Protein AF-A0A926THN3-F1 (afdb_monomer)

Mean predicted aligned error: 11.29 Å

pLDDT: mean 87.33, std 15.07, range [51.88, 98.5]

Solvent-accessible surface area (backbone atoms only — not comparable to full-atom values): 5629 Å² total; per-residue (Å²): 72,77,79,35,80,54,72,96,65,58,71,69,60,52,29,69,74,68,75,46,86,77,64,89,58,64,44,20,42,65,47,34,38,77,72,70,79,38,96,74,75,49,51,77,93,50,40,68,62,53,52,54,50,53,53,64,71,68,52,80,73,81,74,73,72,79,77,61,75,90,72,57,80,80,77,75,78,78,78,79,81,77,83,134

Nearest PDB structures (foldseek):
  2f9i-assembly1_D  TM=8.965E-01  e=1.067E-05  Staphylococcus aureus
  2f9y-assembly1_B-2  TM=9.063E-01  e=8.198E-04  Escherichia coli

Foldseek 3Di:
DFQDAADPDDLVVVCVVVVDHDDPCVRGPVVCCVVVNHVDDDDPVCVVVVVVVVCVVPPDDPPDDPDPPVPDPPPPDDDDDDDD

Structure (mmCIF, N/CA/C/O backbone):
data_AF-A0A926THN3-F1
#
_entry.id   AF-A0A926THN3-F1
#
loop_
_atom_site.group_PDB
_atom_site.id
_atom_site.type_symbol
_atom_site.label_atom_id
_atom_site.label_alt_id
_atom_site.label_com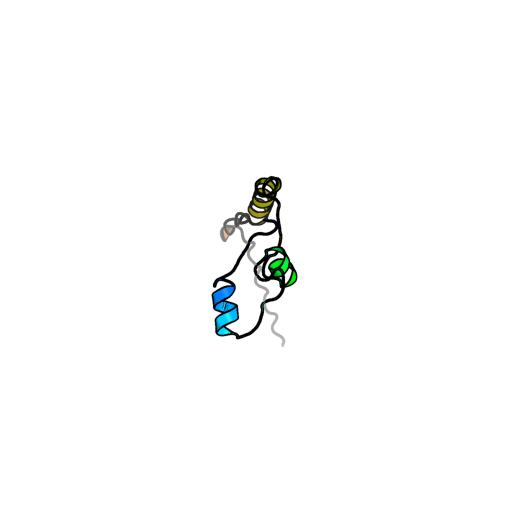p_id
_atom_site.label_asym_id
_atom_site.label_entity_id
_atom_site.label_seq_id
_atom_site.pdbx_PDB_ins_code
_atom_site.Cartn_x
_atom_site.Cartn_y
_atom_site.Cartn_z
_atom_site.occupancy
_atom_site.B_iso_or_equiv
_atom_site.auth_seq_id
_atom_site.auth_comp_id
_atom_site.auth_asym_id
_atom_site.auth_atom_id
_atom_site.pdbx_PDB_model_num
ATOM 1 N N . GLU A 1 1 ? -3.362 3.917 0.676 1.00 94.81 1 GLU A N 1
ATOM 2 C CA . GLU A 1 1 ? -4.609 4.436 0.061 1.00 94.81 1 GLU A CA 1
ATOM 3 C C . GLU A 1 1 ? -4.606 4.072 -1.425 1.00 94.81 1 GLU A C 1
ATOM 5 O O . GLU A 1 1 ? -3.522 3.765 -1.920 1.00 94.81 1 GLU A O 1
ATOM 10 N N . PRO A 1 2 ? -5.759 4.036 -2.120 1.00 97.56 2 PRO A N 1
ATOM 11 C CA . PRO A 1 2 ? -5.816 3.643 -3.531 1.00 97.56 2 PRO A CA 1
ATOM 12 C C . PRO A 1 2 ? -4.858 4.459 -4.400 1.00 97.56 2 PRO A C 1
ATOM 14 O O . PRO A 1 2 ? -4.776 5.677 -4.230 1.00 97.56 2 PRO A O 1
ATOM 17 N N . LYS A 1 3 ? -4.162 3.797 -5.331 1.00 96.38 3 LYS A N 1
ATOM 18 C CA . LYS A 1 3 ? -3.214 4.402 -6.285 1.00 96.38 3 LYS A CA 1
ATOM 19 C C . LYS A 1 3 ? -2.019 5.129 -5.659 1.00 96.38 3 LYS A C 1
ATOM 21 O O . LYS A 1 3 ? -1.355 5.908 -6.341 1.00 96.38 3 LYS A O 1
ATOM 26 N N . ALA A 1 4 ? -1.741 4.921 -4.372 1.00 97.50 4 ALA A N 1
ATOM 27 C CA . ALA A 1 4 ? -0.576 5.534 -3.746 1.00 97.50 4 ALA A CA 1
ATOM 28 C C . ALA A 1 4 ? 0.714 4.970 -4.357 1.00 97.50 4 ALA A C 1
ATOM 30 O O . ALA A 1 4 ? 0.825 3.758 -4.532 1.00 97.50 4 ALA A O 1
ATOM 31 N N . THR A 1 5 ? 1.683 5.838 -4.642 1.00 96.94 5 THR A N 1
ATOM 32 C CA . THR A 1 5 ? 3.020 5.434 -5.094 1.00 96.94 5 THR A CA 1
ATOM 33 C C . THR A 1 5 ? 3.927 5.229 -3.887 1.00 96.94 5 THR A C 1
ATOM 35 O O . THR A 1 5 ? 4.078 6.127 -3.060 1.00 96.94 5 THR A O 1
ATOM 38 N N . ILE A 1 6 ? 4.532 4.052 -3.786 1.00 96.94 6 ILE A N 1
ATOM 39 C CA . ILE A 1 6 ? 5.365 3.608 -2.671 1.00 96.94 6 ILE A CA 1
ATOM 40 C C . ILE A 1 6 ? 6.634 2.988 -3.256 1.00 96.94 6 ILE A C 1
ATOM 42 O O . ILE A 1 6 ? 6.582 2.013 -4.003 1.00 96.94 6 ILE A O 1
ATOM 46 N N . GLY A 1 7 ? 7.792 3.530 -2.901 1.00 94.50 7 GLY A N 1
ATOM 47 C CA . GLY A 1 7 ? 9.072 3.005 -3.354 1.00 94.50 7 GLY A CA 1
ATOM 48 C C . GLY A 1 7 ? 10.238 3.676 -2.648 1.00 94.50 7 GLY A C 1
ATOM 49 O O . GLY A 1 7 ? 10.138 4.826 -2.229 1.00 94.50 7 GLY A O 1
ATOM 50 N N . PHE A 1 8 ? 11.343 2.945 -2.522 1.00 94.38 8 PHE A N 1
ATOM 51 C CA . PHE A 1 8 ? 12.587 3.470 -1.959 1.00 94.38 8 PHE A CA 1
ATOM 52 C C . PHE A 1 8 ? 13.317 4.397 -2.945 1.00 94.38 8 PHE A C 1
ATOM 54 O O . PHE A 1 8 ? 13.766 5.476 -2.574 1.00 94.38 8 PHE A O 1
ATOM 61 N N . ALA A 1 9 ? 13.389 3.993 -4.218 1.00 95.62 9 ALA A N 1
ATOM 62 C CA . ALA A 1 9 ? 13.970 4.769 -5.310 1.00 95.62 9 ALA A CA 1
ATOM 63 C C . ALA A 1 9 ? 12.907 5.092 -6.367 1.00 95.62 9 ALA A C 1
ATOM 65 O O . ALA A 1 9 ? 11.983 4.310 -6.595 1.00 95.62 9 ALA A O 1
ATOM 66 N N . GLY A 1 10 ? 13.038 6.238 -7.037 1.00 94.62 10 GLY A N 1
ATOM 67 C CA . GLY A 1 10 ? 12.121 6.614 -8.113 1.00 94.62 10 GLY A CA 1
ATOM 68 C C . GLY A 1 10 ? 12.227 5.674 -9.319 1.00 94.62 10 GLY A C 1
ATOM 69 O O . GLY A 1 10 ? 13.317 5.204 -9.644 1.00 94.62 10 GLY A O 1
ATOM 70 N N . ARG A 1 11 ? 11.104 5.456 -10.020 1.00 94.44 11 ARG A N 1
ATOM 71 C CA . ARG A 1 11 ? 10.994 4.575 -11.200 1.00 94.44 11 ARG A CA 1
ATOM 72 C C . ARG A 1 11 ? 12.150 4.734 -12.197 1.00 94.44 11 ARG A C 1
ATOM 74 O O . ARG A 1 11 ? 12.770 3.748 -12.571 1.00 94.44 11 ARG A O 1
ATOM 81 N N . ARG A 1 12 ? 12.492 5.981 -12.554 1.00 94.62 12 ARG A N 1
ATOM 82 C CA . ARG A 1 12 ? 13.580 6.296 -13.496 1.00 94.62 12 ARG A CA 1
ATOM 83 C C . ARG A 1 12 ? 14.934 5.754 -13.041 1.00 94.62 12 ARG A C 1
ATOM 85 O O . ARG A 1 12 ? 15.670 5.226 -13.862 1.00 94.62 12 ARG A O 1
ATOM 92 N N . VAL A 1 13 ? 15.261 5.900 -11.757 1.00 96.69 13 VAL A N 1
ATOM 93 C CA . VAL A 1 13 ? 16.543 5.430 -11.210 1.00 96.69 13 VAL A CA 1
ATOM 94 C C . VAL A 1 13 ? 16.615 3.911 -11.320 1.00 96.69 13 VAL A C 1
ATOM 96 O O . VAL A 1 13 ? 17.610 3.381 -11.795 1.00 96.69 13 VAL A O 1
ATOM 99 N N . VAL A 1 14 ? 15.531 3.219 -10.967 1.00 96.00 14 VAL A N 1
ATOM 100 C CA . VAL A 1 14 ? 15.460 1.753 -11.028 1.00 96.00 14 VAL A CA 1
ATOM 101 C C . VAL A 1 14 ? 15.580 1.242 -12.469 1.00 96.00 14 VAL A C 1
ATOM 103 O O . VAL A 1 14 ? 16.387 0.354 -12.726 1.00 96.00 14 VAL A O 1
ATOM 106 N N . GLU A 1 15 ? 14.849 1.833 -13.421 1.00 96.62 15 GLU A N 1
ATOM 107 C CA . GLU A 1 15 ? 14.942 1.467 -14.848 1.00 96.62 15 GLU A CA 1
ATOM 108 C C . GLU A 1 15 ? 16.350 1.716 -15.409 1.00 96.62 15 GLU A C 1
ATOM 110 O O . GLU A 1 15 ? 16.873 0.901 -16.166 1.00 96.62 15 GLU A O 1
ATOM 115 N N . GLN A 1 16 ? 16.999 2.818 -15.016 1.00 97.25 16 GLN A N 1
ATOM 116 C CA . GLN A 1 16 ? 18.367 3.124 -15.442 1.00 97.25 16 GLN A CA 1
ATOM 117 C C . GLN A 1 16 ? 19.398 2.147 -14.870 1.00 97.25 16 GLN A C 1
ATOM 119 O O . GLN A 1 16 ? 20.357 1.832 -15.566 1.00 97.25 16 GLN A O 1
ATOM 124 N N . THR A 1 17 ? 19.219 1.681 -13.632 1.00 96.44 17 THR A N 1
ATOM 125 C CA . THR A 1 17 ? 20.138 0.731 -12.990 1.00 96.44 17 THR A CA 1
ATOM 126 C C . THR A 1 17 ? 19.951 -0.700 -13.496 1.00 96.44 17 THR A C 1
ATOM 128 O O . THR A 1 17 ? 20.936 -1.415 -13.638 1.00 96.44 17 THR A O 1
ATOM 131 N N . LEU A 1 18 ? 18.712 -1.126 -13.766 1.00 95.69 18 LEU A N 1
ATOM 132 C CA . LEU A 1 18 ? 18.410 -2.488 -14.229 1.00 95.69 18 LEU A CA 1
ATOM 133 C C . LEU A 1 18 ? 18.448 -2.636 -15.755 1.00 95.69 18 LEU A C 1
ATOM 135 O O . LEU A 1 18 ? 18.478 -3.754 -16.251 1.00 95.69 18 LEU A O 1
ATOM 139 N N . HIS A 1 19 ? 18.441 -1.525 -16.498 1.00 94.94 19 HIS A N 1
ATOM 140 C CA . HIS A 1 19 ? 18.320 -1.500 -17.961 1.00 94.94 19 HIS A CA 1
ATOM 141 C C . HIS A 1 19 ? 17.067 -2.216 -18.497 1.00 94.94 19 HIS A C 1
ATOM 143 O O . HIS A 1 19 ? 17.028 -2.653 -19.646 1.00 94.94 19 HIS A O 1
ATOM 149 N N . GLU A 1 20 ? 16.010 -2.268 -17.686 1.00 94.62 20 GLU A N 1
ATOM 150 C CA . GLU A 1 20 ? 14.728 -2.891 -18.010 1.00 94.62 20 GLU A CA 1
ATOM 151 C C . GLU A 1 20 ? 13.574 -1.912 -17.790 1.00 94.62 20 GLU A C 1
ATOM 153 O O . GLU A 1 20 ? 13.652 -0.998 -16.965 1.00 94.62 20 GLU A O 1
ATOM 158 N N . LYS A 1 21 ? 12.476 -2.108 -18.529 1.00 94.75 21 LYS A N 1
ATOM 159 C CA . LYS A 1 21 ? 11.233 -1.369 -18.286 1.00 94.75 21 LYS A CA 1
ATOM 160 C C . LYS A 1 21 ? 10.481 -2.008 -17.133 1.00 94.75 21 LYS A C 1
ATOM 162 O O . LYS A 1 21 ? 10.269 -3.217 -17.124 1.00 94.75 21 LYS A O 1
ATOM 167 N N . LEU A 1 22 ? 10.016 -1.184 -16.200 1.00 94.81 22 LEU A N 1
ATOM 168 C CA . LEU A 1 22 ? 9.227 -1.685 -15.084 1.00 94.81 22 LEU A CA 1
ATOM 169 C C . LEU A 1 22 ? 7.788 -2.006 -15.521 1.00 94.81 22 LEU A C 1
ATOM 171 O O . LEU A 1 22 ? 7.256 -1.335 -16.411 1.00 94.81 22 LEU A O 1
ATOM 175 N N . PRO A 1 23 ? 7.122 -2.980 -14.881 1.00 94.56 23 PRO A N 1
ATOM 176 C CA . PRO A 1 23 ? 5.718 -3.263 -15.145 1.00 94.56 23 PRO A CA 1
ATOM 177 C C . PRO A 1 23 ? 4.811 -2.040 -14.953 1.00 94.56 23 PRO A C 1
ATOM 179 O O . PRO A 1 23 ? 5.127 -1.088 -14.218 1.00 94.56 23 PRO A O 1
ATOM 182 N N . ASP A 1 24 ? 3.645 -2.086 -15.588 1.00 93.69 24 ASP A N 1
ATOM 183 C CA . ASP A 1 24 ? 2.583 -1.124 -15.320 1.00 93.69 24 ASP A CA 1
ATOM 184 C C . ASP A 1 24 ? 2.101 -1.269 -13.878 1.00 93.69 24 ASP A C 1
ATOM 186 O O . ASP A 1 24 ? 1.999 -2.364 -13.327 1.00 93.69 24 ASP A O 1
ATOM 190 N N . GLY A 1 25 ? 1.857 -0.133 -13.231 1.00 93.88 25 GLY A N 1
ATOM 191 C CA . GLY A 1 25 ? 1.476 -0.117 -11.824 1.00 93.88 25 GLY A CA 1
ATOM 192 C C . GLY A 1 25 ? 2.599 -0.496 -10.855 1.00 93.88 25 GLY A C 1
ATOM 193 O O . GLY A 1 25 ? 2.344 -0.509 -9.655 1.00 93.88 25 GLY A O 1
ATOM 194 N N . PHE A 1 26 ? 3.838 -0.744 -11.300 1.00 95.94 26 PHE A N 1
ATOM 195 C CA . PHE A 1 26 ? 4.973 -0.892 -10.382 1.00 95.94 26 PHE A CA 1
ATOM 196 C C . PHE A 1 26 ? 5.012 0.281 -9.385 1.00 95.94 26 PHE A C 1
ATOM 198 O O . PHE A 1 26 ? 4.773 1.425 -9.773 1.00 95.94 26 PHE A O 1
ATOM 205 N N . GLN A 1 27 ? 5.291 -0.011 -8.110 1.00 97.00 27 GL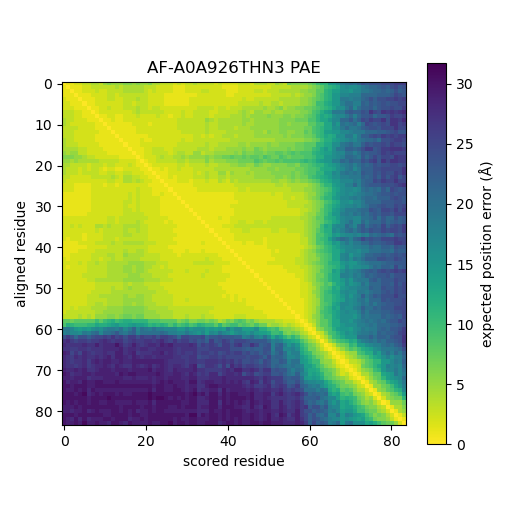N A N 1
ATOM 206 C CA . GLN A 1 27 ? 5.217 0.919 -6.965 1.00 97.00 27 GLN A CA 1
ATOM 207 C C . GLN A 1 27 ? 3.817 1.392 -6.557 1.00 97.00 27 GLN A C 1
ATOM 209 O O . GLN A 1 27 ? 3.698 2.107 -5.567 1.00 97.00 27 GLN A O 1
ATOM 214 N N . THR A 1 28 ? 2.744 1.010 -7.245 1.00 97.94 28 THR A N 1
ATOM 215 C CA . THR A 1 28 ? 1.393 1.328 -6.759 1.00 97.94 28 THR A CA 1
ATOM 216 C C . THR A 1 28 ? 1.033 0.478 -5.545 1.00 97.94 28 THR A C 1
ATOM 218 O O . THR A 1 28 ? 1.506 -0.650 -5.389 1.00 97.94 28 THR A O 1
ATOM 221 N N . ALA A 1 29 ? 0.153 1.002 -4.695 1.00 98.25 29 ALA A N 1
ATOM 222 C CA . ALA A 1 29 ? -0.408 0.261 -3.574 1.00 98.25 29 ALA A CA 1
ATOM 223 C C . ALA A 1 29 ? -1.030 -1.074 -4.021 1.00 98.25 29 ALA A C 1
ATOM 225 O O . ALA A 1 29 ? -0.871 -2.076 -3.334 1.00 98.25 29 ALA A O 1
ATOM 226 N N . GLU A 1 30 ? -1.686 -1.105 -5.184 1.00 98.31 30 GLU A N 1
ATOM 227 C CA . GLU A 1 30 ? -2.296 -2.295 -5.783 1.00 98.31 30 GLU A CA 1
ATOM 228 C C . GLU A 1 30 ? -1.252 -3.343 -6.177 1.00 98.31 30 GLU A C 1
ATOM 230 O O . GLU A 1 30 ? -1.402 -4.519 -5.846 1.00 98.31 30 GLU A O 1
ATOM 235 N N . TYR A 1 31 ? -0.166 -2.916 -6.823 1.00 97.69 31 TYR A N 1
ATOM 236 C CA . TYR A 1 31 ? 0.946 -3.803 -7.154 1.00 97.69 31 TYR A CA 1
ATOM 237 C C . TYR A 1 31 ? 1.585 -4.376 -5.887 1.00 97.69 31 TYR A C 1
ATOM 239 O O . TYR A 1 31 ? 1.821 -5.577 -5.794 1.00 97.69 31 TYR A O 1
ATOM 247 N N . LEU A 1 32 ? 1.825 -3.541 -4.877 1.00 97.94 32 LEU A N 1
ATOM 248 C CA . LEU A 1 32 ? 2.440 -3.979 -3.624 1.00 97.94 32 LEU A CA 1
ATOM 249 C C . LEU A 1 32 ? 1.536 -4.894 -2.793 1.00 97.94 32 LEU A C 1
ATOM 251 O O . LEU A 1 32 ? 2.047 -5.813 -2.155 1.00 97.94 32 LEU A O 1
ATOM 255 N N . LEU A 1 33 ? 0.217 -4.695 -2.839 1.00 98.00 33 LEU A N 1
ATOM 256 C CA . LEU A 1 33 ? -0.761 -5.607 -2.243 1.00 98.00 33 LEU A CA 1
ATOM 257 C C . LEU A 1 33 ? -0.680 -6.995 -2.892 1.00 98.00 33 LEU A C 1
ATOM 259 O O . LEU A 1 33 ? -0.608 -7.997 -2.189 1.00 98.00 33 LEU A O 1
ATOM 263 N N . GLN A 1 34 ? -0.620 -7.064 -4.226 1.00 97.69 34 GLN A N 1
ATOM 264 C CA . GLN A 1 34 ? -0.493 -8.335 -4.954 1.00 97.69 34 GLN A CA 1
ATOM 265 C C . GLN A 1 34 ? 0.809 -9.089 -4.639 1.00 97.69 34 GLN A C 1
ATOM 267 O O . GLN A 1 34 ? 0.836 -10.313 -4.725 1.00 97.69 34 GLN A O 1
ATOM 272 N N . HIS A 1 35 ? 1.873 -8.373 -4.264 1.00 97.00 35 HIS A N 1
ATOM 273 C CA . HIS A 1 35 ? 3.189 -8.946 -3.957 1.00 97.00 35 HIS A CA 1
ATOM 274 C C . HIS A 1 35 ? 3.443 -9.134 -2.449 1.00 97.00 35 HIS A C 1
ATOM 276 O O . HIS A 1 35 ? 4.547 -9.510 -2.064 1.00 97.00 35 HIS A O 1
ATOM 282 N N . GLY A 1 36 ? 2.448 -8.880 -1.590 1.00 97.50 36 GLY A N 1
ATOM 283 C CA . GLY A 1 36 ? 2.538 -9.127 -0.146 1.00 97.50 36 GLY A CA 1
ATOM 284 C C . GLY A 1 36 ? 3.299 -8.070 0.663 1.00 97.50 36 GLY A C 1
ATOM 285 O O . GLY A 1 36 ? 3.631 -8.314 1.817 1.00 97.50 36 GLY A O 1
ATOM 286 N N . PHE A 1 37 ? 3.571 -6.895 0.089 1.00 97.44 37 PHE A N 1
ATOM 287 C CA . PHE A 1 37 ? 4.210 -5.778 0.802 1.00 97.44 37 PHE A CA 1
ATOM 288 C C . PHE A 1 37 ? 3.210 -4.864 1.523 1.00 97.44 37 PHE A C 1
ATOM 290 O O . PHE A 1 37 ? 3.602 -4.068 2.374 1.00 97.44 37 PHE A O 1
ATOM 297 N N . VAL A 1 38 ? 1.932 -4.927 1.149 1.00 97.75 38 VAL A N 1
ATOM 298 C CA . VAL A 1 38 ? 0.840 -4.148 1.746 1.00 97.75 38 VAL A CA 1
ATOM 299 C C . VAL A 1 38 ? -0.279 -5.110 2.116 1.00 97.75 38 VAL A C 1
ATOM 301 O O . VAL A 1 38 ? -0.726 -5.858 1.258 1.00 97.75 38 VAL A O 1
ATOM 304 N N . ASP A 1 39 ? -0.775 -5.056 3.352 1.00 97.81 39 ASP A N 1
ATOM 305 C CA . ASP A 1 39 ? -1.867 -5.933 3.807 1.00 97.81 39 ASP A CA 1
ATOM 306 C C . ASP A 1 39 ? -3.260 -5.440 3.393 1.00 97.81 39 ASP A C 1
ATOM 308 O O . ASP A 1 39 ? -4.187 -6.226 3.202 1.00 97.81 39 ASP A O 1
ATOM 312 N N . ALA A 1 40 ? -3.442 -4.120 3.279 1.00 98.00 40 ALA A N 1
ATOM 313 C CA . ALA A 1 40 ? -4.734 -3.528 2.955 1.00 98.00 40 ALA A CA 1
ATOM 314 C C . ALA A 1 40 ? -4.611 -2.163 2.269 1.00 98.00 40 ALA A C 1
ATOM 316 O O . ALA A 1 40 ? -3.829 -1.297 2.668 1.00 98.00 40 ALA A O 1
ATOM 317 N N . ILE A 1 41 ? -5.480 -1.927 1.284 1.00 98.38 41 ILE A N 1
ATOM 318 C CA . ILE A 1 41 ? -5.665 -0.620 0.649 1.00 98.38 41 ILE A CA 1
ATOM 319 C C . ILE A 1 41 ? -6.983 -0.030 1.141 1.00 98.38 41 ILE A C 1
ATOM 321 O O . ILE A 1 41 ? -8.064 -0.455 0.746 1.00 98.38 41 ILE A O 1
ATOM 325 N N . VAL A 1 42 ? -6.889 0.978 2.006 1.00 98.38 42 VAL A N 1
ATOM 326 C CA . VAL A 1 42 ? -8.055 1.601 2.644 1.00 98.38 42 VAL A CA 1
ATOM 327 C C . VAL A 1 42 ? -8.322 2.975 2.018 1.00 98.38 42 VAL A C 1
ATOM 329 O O . VAL A 1 42 ? -7.399 3.797 1.968 1.00 98.38 42 VAL A O 1
ATOM 332 N N . PRO A 1 43 ? -9.549 3.268 1.542 1.00 98.19 43 PRO A N 1
ATOM 333 C CA . PRO 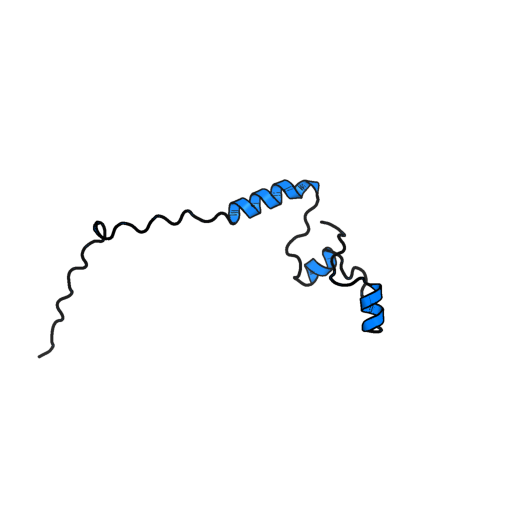A 1 43 ? -9.932 4.614 1.122 1.00 98.19 43 PRO A CA 1
ATOM 334 C C . PRO A 1 43 ? -9.836 5.615 2.276 1.00 98.19 43 PRO A C 1
ATOM 336 O O . PRO A 1 43 ? -10.170 5.293 3.418 1.00 98.19 43 PRO A O 1
ATOM 339 N N . ARG A 1 44 ? -9.463 6.866 1.978 1.00 97.62 44 ARG A N 1
ATOM 340 C CA . ARG A 1 44 ? -9.254 7.924 2.985 1.00 97.62 44 ARG A CA 1
ATOM 341 C C . ARG A 1 44 ? -10.422 8.072 3.967 1.00 97.62 44 ARG A C 1
ATOM 343 O O . ARG A 1 44 ? -10.214 8.200 5.171 1.00 97.62 44 ARG A O 1
ATOM 350 N N . THR A 1 45 ? -11.652 7.998 3.459 1.00 98.19 45 THR A N 1
ATOM 351 C CA . THR A 1 45 ? -12.900 8.117 4.235 1.00 98.19 45 THR A CA 1
ATOM 352 C C . THR A 1 45 ? -13.090 7.006 5.272 1.00 98.19 45 THR A C 1
ATOM 354 O O . THR A 1 45 ? -13.787 7.205 6.263 1.00 98.19 45 THR A O 1
ATOM 357 N N . GLN A 1 46 ? -12.446 5.853 5.089 1.00 98.44 46 GLN A N 1
ATOM 358 C CA . GLN A 1 46 ? -12.540 4.688 5.974 1.00 98.44 46 GLN A CA 1
ATOM 359 C C . GLN A 1 46 ? -11.315 4.532 6.887 1.00 98.44 46 GLN A C 1
ATOM 361 O O . GLN A 1 46 ? -11.317 3.689 7.791 1.00 98.44 46 GLN A O 1
ATOM 366 N N . LEU A 1 47 ? -10.277 5.353 6.692 1.00 97.94 47 LEU A N 1
ATOM 367 C CA . LEU A 1 47 ? -9.001 5.205 7.386 1.00 97.94 47 LEU A CA 1
ATOM 368 C C . LEU A 1 47 ? -9.155 5.328 8.908 1.00 97.94 47 LEU A C 1
ATOM 370 O O . LEU A 1 47 ? -8.661 4.479 9.643 1.00 97.94 47 LEU A O 1
ATOM 374 N N . LYS A 1 48 ? -9.918 6.322 9.387 1.00 98.25 48 LYS A N 1
ATOM 375 C CA . LYS A 1 48 ? -10.155 6.533 10.829 1.00 98.25 48 LYS A CA 1
ATOM 376 C C . LYS A 1 48 ? -10.770 5.301 11.499 1.00 98.25 48 LYS A C 1
ATOM 378 O O . LYS A 1 48 ? -10.322 4.894 12.566 1.00 98.25 48 LYS A O 1
ATOM 383 N N . LYS A 1 49 ? -11.787 4.707 10.867 1.00 98.50 49 LYS A N 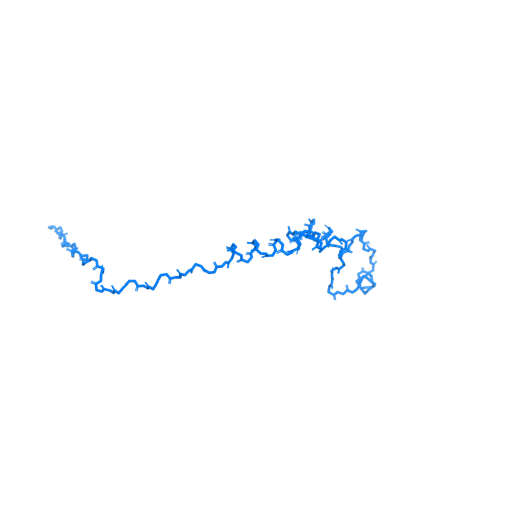1
ATOM 384 C CA . LYS A 1 49 ? -12.469 3.511 11.379 1.00 98.50 49 LYS A CA 1
ATOM 385 C C . LYS A 1 49 ? -11.518 2.315 11.422 1.00 98.50 49 LYS A C 1
ATOM 387 O O . LYS A 1 49 ? -11.450 1.638 12.442 1.00 98.50 49 LYS A O 1
ATOM 392 N N . THR A 1 50 ? -10.767 2.101 10.345 1.00 98.38 50 THR A N 1
ATOM 393 C CA . THR A 1 50 ? -9.833 0.973 10.230 1.00 98.38 50 THR A CA 1
ATOM 394 C C . THR A 1 50 ? -8.716 1.066 11.266 1.00 98.38 50 THR A C 1
ATOM 396 O O . THR A 1 50 ? -8.466 0.110 11.994 1.00 98.38 50 THR A O 1
ATOM 399 N N . LEU A 1 51 ? -8.103 2.245 11.417 1.00 98.06 51 LEU A N 1
ATOM 400 C CA . LEU A 1 51 ? -7.071 2.476 12.430 1.00 98.06 51 LEU A CA 1
ATOM 401 C C . LEU A 1 51 ? -7.604 2.261 13.850 1.00 98.06 51 LEU A C 1
ATOM 403 O O . LEU A 1 51 ? -6.944 1.607 14.651 1.00 98.06 51 LEU A O 1
ATOM 407 N N . ALA A 1 52 ? -8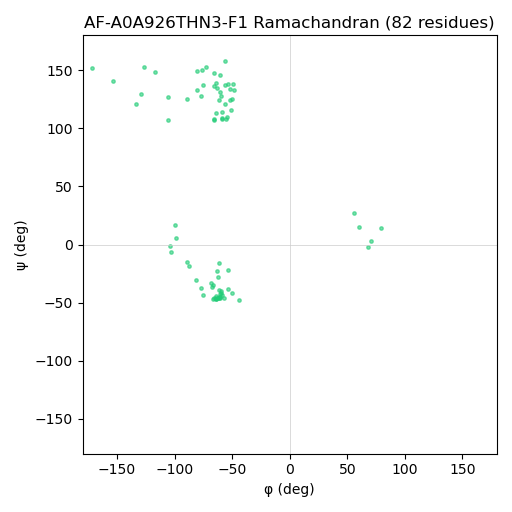.811 2.747 14.159 1.00 98.25 52 ALA A N 1
ATOM 408 C CA . ALA A 1 52 ? -9.421 2.532 15.471 1.00 98.25 52 ALA A CA 1
ATOM 409 C C . ALA A 1 52 ? -9.613 1.038 15.790 1.00 98.25 52 ALA A C 1
ATOM 411 O O . ALA A 1 52 ? -9.371 0.614 16.920 1.00 98.25 52 ALA A O 1
ATOM 412 N N . GLN A 1 53 ? -10.013 0.233 14.801 1.00 98.00 53 GLN A N 1
ATOM 413 C CA . GLN A 1 53 ? -10.150 -1.218 14.956 1.00 98.00 53 GLN A CA 1
ATOM 414 C C . GLN A 1 53 ? -8.797 -1.898 15.184 1.00 98.00 53 GLN A C 1
ATOM 416 O O . GLN A 1 53 ? -8.674 -2.688 16.117 1.00 98.00 53 GLN A O 1
ATOM 421 N N . LEU A 1 54 ? -7.783 -1.564 14.378 1.00 97.50 54 LEU A N 1
ATOM 422 C CA . LEU A 1 54 ? -6.443 -2.140 14.505 1.00 97.50 54 LEU A CA 1
ATOM 423 C C . LEU A 1 54 ? -5.813 -1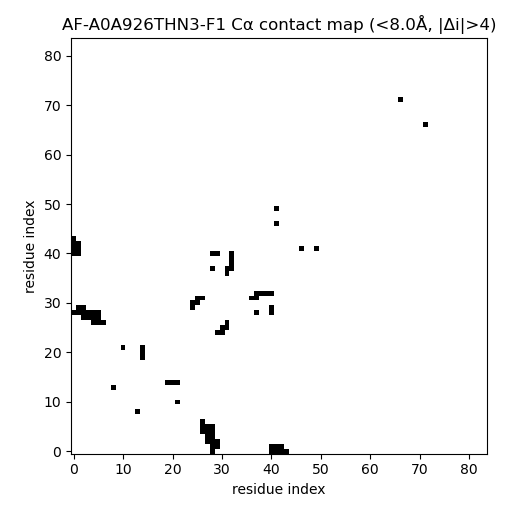.806 15.857 1.00 97.50 54 LEU A C 1
ATOM 425 O O . LEU A 1 54 ? -5.316 -2.702 16.529 1.00 97.50 54 LEU A O 1
ATOM 429 N N . ILE A 1 55 ? -5.887 -0.548 16.293 1.00 97.00 55 ILE A N 1
ATOM 430 C CA . ILE A 1 55 ? -5.353 -0.135 17.596 1.00 97.00 55 ILE A CA 1
ATOM 431 C C . ILE A 1 55 ? -6.052 -0.897 18.722 1.00 97.00 55 ILE A C 1
ATOM 433 O O . ILE A 1 55 ? -5.379 -1.417 19.604 1.00 97.00 55 ILE A O 1
ATOM 437 N N . ARG A 1 56 ? -7.388 -1.007 18.682 1.00 95.88 56 ARG A N 1
ATOM 43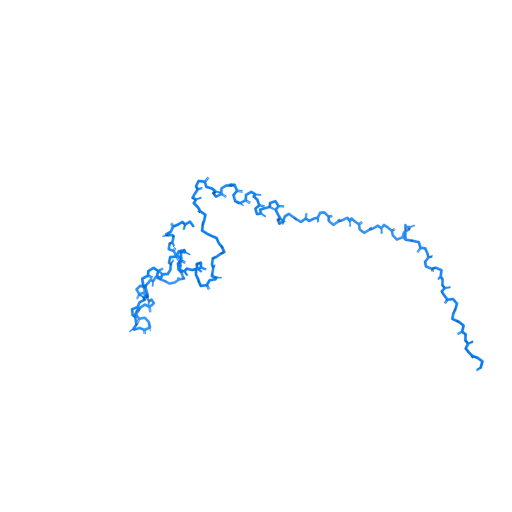8 C CA . ARG A 1 56 ? -8.158 -1.755 19.686 1.00 95.88 56 ARG A CA 1
ATOM 439 C C . ARG A 1 56 ? -7.757 -3.230 19.738 1.00 95.88 56 ARG A C 1
ATOM 441 O O . ARG A 1 56 ? -7.670 -3.782 20.827 1.00 95.88 56 ARG A O 1
ATOM 448 N N . LEU A 1 57 ? -7.539 -3.856 18.581 1.00 96.38 57 LEU A N 1
ATOM 449 C CA . LEU A 1 57 ? -7.158 -5.266 18.483 1.00 96.38 57 LEU A CA 1
ATOM 450 C C . LEU A 1 57 ? -5.764 -5.536 19.068 1.00 96.38 57 LEU A C 1
ATOM 452 O O . LEU A 1 57 ? -5.554 -6.582 19.669 1.00 96.38 57 LEU A O 1
ATOM 456 N N . HIS A 1 58 ? -4.836 -4.591 18.914 1.00 95.81 58 HIS A N 1
ATOM 457 C CA . HIS A 1 58 ? -3.443 -4.726 19.351 1.00 95.81 58 HIS A CA 1
ATOM 458 C C . HIS A 1 58 ? -3.161 -4.028 20.689 1.00 95.81 58 HIS A C 1
ATOM 460 O O . HIS A 1 58 ? -2.002 -3.769 21.016 1.00 95.81 58 HIS A O 1
ATOM 466 N N . GLN A 1 59 ? -4.196 -3.695 21.470 1.00 92.56 59 GLN A N 1
ATOM 467 C CA . GLN A 1 59 ? -3.967 -3.197 22.821 1.00 92.56 59 GLN A CA 1
ATOM 468 C C . GLN A 1 59 ? -3.298 -4.287 23.665 1.00 92.56 59 GLN A C 1
ATOM 470 O O . GLN A 1 59 ? -3.739 -5.439 23.629 1.00 92.56 59 GLN A O 1
ATOM 475 N N . PRO A 1 60 ? -2.256 -3.944 24.443 1.00 85.38 60 PRO A N 1
ATOM 476 C CA . PRO A 1 60 ? -1.680 -4.887 25.380 1.00 85.38 60 PRO A CA 1
ATOM 477 C C . PRO A 1 60 ? -2.768 -5.311 26.364 1.00 85.38 60 PRO A C 1
ATOM 479 O O . PRO A 1 60 ? -3.432 -4.473 26.979 1.00 85.38 60 PRO A O 1
ATOM 482 N N . VAL A 1 61 ? -2.953 -6.622 26.510 1.00 80.00 61 VAL A N 1
ATOM 483 C CA . VAL A 1 61 ? -3.757 -7.146 27.611 1.00 80.00 61 VAL A CA 1
ATOM 484 C C . VAL A 1 61 ? -3.065 -6.688 28.893 1.00 80.00 61 VAL A C 1
ATOM 486 O O . VAL A 1 61 ? -1.846 -6.861 28.992 1.00 80.00 61 VAL A O 1
ATOM 489 N N . PRO A 1 62 ? -3.786 -6.103 29.865 1.00 75.25 62 PRO A N 1
ATOM 490 C CA . PRO A 1 62 ? -3.210 -5.850 31.171 1.00 75.25 62 PRO A CA 1
ATOM 491 C C . PRO A 1 62 ? -2.684 -7.184 31.695 1.00 75.25 62 PRO A C 1
ATOM 493 O O . PRO A 1 62 ? -3.464 -8.085 32.006 1.00 75.25 62 PRO A O 1
ATOM 496 N N . THR A 1 63 ? -1.364 -7.349 31.729 1.00 66.38 63 THR A N 1
ATOM 497 C CA . THR A 1 63 ? -0.744 -8.473 32.419 1.00 66.38 63 THR A CA 1
ATOM 498 C C . THR A 1 63 ? -1.194 -8.356 33.860 1.00 66.38 63 THR A C 1
ATOM 500 O O . THR A 1 63 ? -0.793 -7.420 34.556 1.00 66.38 63 THR A O 1
ATOM 503 N N . ALA A 1 64 ? -2.091 -9.250 34.281 1.00 67.44 64 ALA A N 1
ATOM 504 C CA . ALA A 1 64 ? -2.434 -9.378 35.682 1.00 67.44 64 ALA A CA 1
ATOM 505 C C . ALA A 1 64 ? -1.113 -9.498 36.444 1.00 67.44 64 ALA A C 1
ATOM 507 O O . ALA A 1 64 ? -0.262 -10.316 36.082 1.00 67.44 64 ALA A O 1
ATOM 508 N N . SER A 1 65 ? -0.921 -8.620 37.430 1.00 65.12 65 SER A N 1
ATOM 509 C CA . SER A 1 65 ? 0.245 -8.678 38.308 1.00 65.12 65 SER A CA 1
ATOM 510 C C . SER A 1 65 ? 0.386 -10.122 38.795 1.00 65.12 65 SER A C 1
ATOM 512 O O . SER A 1 65 ? -0.644 -10.707 39.159 1.00 65.12 65 SER A O 1
ATOM 514 N N . PRO A 1 66 ? 1.585 -10.734 38.753 1.00 70.62 66 PRO A N 1
ATOM 515 C CA . PRO A 1 66 ? 1.747 -12.103 39.217 1.00 70.62 66 PRO A CA 1
ATOM 516 C C . PRO A 1 66 ? 1.163 -12.190 40.627 1.00 70.62 66 PRO A C 1
ATOM 518 O O . PRO A 1 66 ? 1.503 -11.379 41.493 1.00 70.62 66 PRO A O 1
ATOM 521 N N . LEU A 1 67 ? 0.217 -13.116 40.822 1.00 62.25 67 LEU A N 1
ATOM 522 C CA . LEU A 1 67 ? -0.402 -13.324 42.126 1.00 62.25 67 LEU A CA 1
ATOM 523 C C . LEU A 1 67 ? 0.723 -13.500 43.156 1.00 62.25 67 LEU A C 1
ATOM 525 O O . LEU A 1 67 ? 1.687 -14.223 42.878 1.00 62.25 67 LEU A O 1
ATOM 529 N N . PRO A 1 68 ? 0.654 -12.827 44.316 1.00 75.00 68 PRO A N 1
ATOM 530 C CA . PRO A 1 68 ? 1.687 -12.956 45.327 1.00 75.00 68 PRO A CA 1
ATOM 531 C C . PRO A 1 68 ? 1.833 -14.431 45.708 1.00 75.00 68 PRO A C 1
ATOM 533 O O . PRO A 1 68 ? 0.843 -15.140 45.882 1.00 75.00 68 PRO A O 1
ATOM 536 N N . VAL A 1 69 ? 3.079 -14.891 45.851 1.00 68.56 69 VAL A N 1
ATOM 537 C CA . VAL A 1 69 ? 3.435 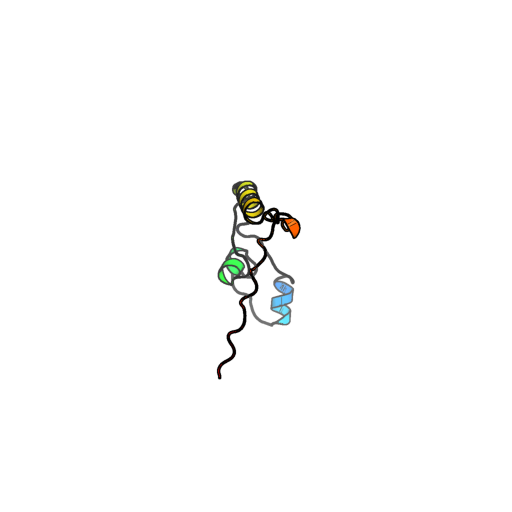-16.295 46.145 1.00 68.56 69 VAL A CA 1
ATOM 538 C C . VAL A 1 69 ? 2.712 -16.835 47.390 1.00 68.56 69 VAL A C 1
ATOM 540 O O . VAL A 1 69 ? 2.495 -18.036 47.503 1.00 68.56 69 VAL A O 1
ATOM 543 N N . SER A 1 70 ? 2.248 -15.954 48.283 1.00 70.62 70 SER A N 1
ATOM 544 C CA . SER A 1 70 ? 1.402 -16.284 49.437 1.00 70.62 70 SER A CA 1
ATOM 545 C C . SER A 1 70 ? 0.037 -16.895 49.091 1.00 70.62 70 SER A C 1
ATOM 547 O O . SER A 1 70 ? -0.609 -17.453 49.973 1.00 70.62 70 SER A O 1
ATOM 549 N N . GLN A 1 71 ? -0.416 -16.786 47.839 1.00 65.25 71 GLN A N 1
ATOM 550 C CA . GLN A 1 71 ? -1.699 -17.308 47.360 1.00 65.25 71 GLN A CA 1
ATOM 551 C C . GLN A 1 71 ? -1.559 -18.587 46.522 1.00 65.25 71 GLN A C 1
ATOM 553 O O . GLN A 1 71 ? -2.569 -19.139 46.086 1.00 65.25 71 GLN A O 1
ATOM 558 N N . LEU A 1 72 ? -0.336 -19.081 46.290 1.00 62.78 72 LEU A N 1
ATOM 559 C CA . LEU A 1 72 ? -0.137 -20.350 45.595 1.00 62.78 72 LEU A CA 1
ATOM 560 C C . LEU A 1 72 ? -0.431 -21.513 46.558 1.00 62.78 72 LEU A C 1
ATOM 562 O O . LEU A 1 72 ? 0.132 -21.548 47.654 1.00 62.78 72 LEU A O 1
ATOM 566 N N . PRO A 1 73 ? -1.290 -22.479 46.184 1.00 65.12 73 PRO A N 1
ATOM 567 C CA . PRO A 1 73 ? -1.511 -23.656 47.009 1.00 65.12 73 PRO A CA 1
ATOM 568 C C . PRO A 1 73 ? -0.189 -24.417 47.154 1.00 65.12 73 PRO A C 1
ATOM 570 O O . PRO A 1 73 ? 0.434 -24.779 46.155 1.00 65.12 73 PRO A O 1
ATOM 573 N N . THR A 1 74 ? 0.247 -24.652 48.396 1.00 71.50 74 THR A N 1
ATOM 574 C CA . THR A 1 74 ? 1.432 -25.463 48.697 1.00 71.50 74 THR A CA 1
ATOM 575 C C . THR A 1 74 ? 1.272 -26.821 48.029 1.00 71.50 74 THR A C 1
ATOM 577 O O . THR A 1 74 ? 0.430 -27.625 48.437 1.00 71.50 74 THR A O 1
ATOM 580 N N . VAL A 1 75 ? 2.073 -27.080 46.993 1.00 65.75 75 VAL A N 1
ATOM 581 C CA . VAL A 1 75 ? 2.162 -28.401 46.375 1.00 65.75 75 VAL A CA 1
ATOM 582 C C . VAL A 1 75 ? 2.610 -29.355 47.475 1.00 65.75 75 VAL A C 1
ATOM 584 O O . VAL A 1 75 ? 3.737 -29.265 47.962 1.00 65.75 75 VAL A O 1
ATOM 587 N N . ARG A 1 76 ? 1.698 -30.222 47.932 1.00 57.66 76 ARG A N 1
ATOM 588 C CA . ARG A 1 76 ? 2.036 -31.289 48.875 1.00 57.66 76 ARG A CA 1
ATOM 589 C C . ARG A 1 76 ? 3.152 -32.104 48.234 1.00 57.66 76 ARG A C 1
ATOM 591 O O . ARG A 1 76 ? 2.982 -32.614 47.129 1.00 57.66 76 ARG A O 1
ATOM 598 N N . SER A 1 77 ? 4.291 -32.169 48.913 1.00 60.19 77 SER A N 1
ATOM 599 C CA . SER A 1 77 ? 5.435 -32.971 48.505 1.00 60.19 77 SER A CA 1
ATOM 600 C C . SER A 1 77 ? 4.962 -34.394 48.214 1.00 60.19 77 SER A C 1
ATOM 602 O O . SER A 1 77 ? 4.466 -35.093 49.099 1.00 60.19 77 SER A O 1
ATOM 604 N N . PHE A 1 78 ? 5.078 -34.823 46.958 1.00 57.50 78 PHE A N 1
ATOM 605 C CA . PHE A 1 78 ? 4.930 -36.232 46.628 1.00 57.50 78 PHE A CA 1
ATOM 606 C C . PHE A 1 78 ? 6.093 -36.963 47.298 1.00 57.50 78 PHE A C 1
ATOM 608 O O . PHE A 1 78 ? 7.249 -36.809 46.905 1.00 57.50 78 PHE A O 1
ATOM 615 N N . SER A 1 79 ? 5.782 -37.703 48.362 1.00 55.16 79 SER A N 1
ATOM 616 C CA . SER A 1 79 ? 6.715 -38.646 48.968 1.00 55.16 79 SER A CA 1
ATOM 617 C C . SER A 1 79 ? 7.104 -39.664 47.900 1.00 55.16 79 SER A C 1
ATOM 619 O O . SER A 1 79 ? 6.252 -40.398 47.397 1.00 55.16 79 SER A O 1
ATOM 621 N N . ALA A 1 80 ? 8.377 -39.659 47.512 1.00 56.78 80 ALA A N 1
ATOM 622 C CA . ALA A 1 80 ? 8.932 -40.638 46.597 1.00 56.78 80 ALA A CA 1
ATOM 623 C C . ALA A 1 80 ? 8.894 -42.017 47.272 1.00 56.78 80 ALA A C 1
ATOM 625 O O . ALA A 1 80 ? 9.655 -42.283 48.203 1.00 56.78 80 ALA A O 1
ATOM 626 N N . VAL A 1 81 ? 7.997 -42.886 46.806 1.00 58.81 81 VAL A N 1
ATOM 627 C CA . VAL A 1 81 ? 8.033 -44.316 47.126 1.00 58.81 81 VAL A CA 1
ATOM 628 C C . VAL A 1 81 ? 9.325 -44.875 46.527 1.00 58.81 81 VAL A C 1
ATOM 630 O 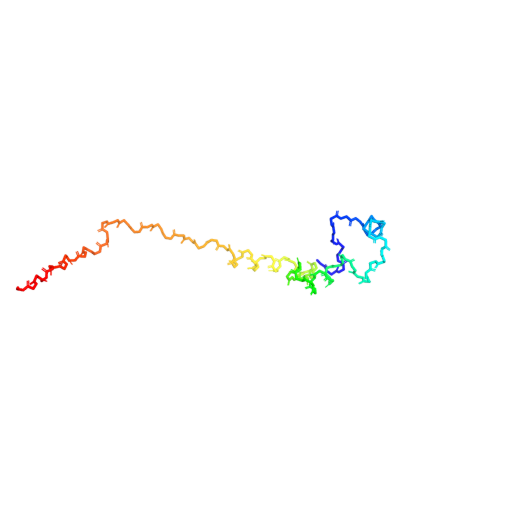O . VAL A 1 81 ? 9.504 -44.863 45.310 1.00 58.81 81 VAL A O 1
ATOM 633 N N . ARG A 1 82 ? 10.256 -45.299 47.387 1.00 51.88 82 ARG A N 1
ATOM 634 C CA . ARG A 1 82 ? 11.434 -46.073 46.976 1.00 51.88 82 ARG A CA 1
ATOM 635 C C . ARG A 1 82 ? 10.997 -47.514 46.681 1.00 51.88 82 ARG A C 1
ATOM 637 O O . ARG A 1 82 ? 10.208 -48.030 47.469 1.00 51.88 82 ARG A O 1
ATOM 644 N N . PRO A 1 83 ? 11.474 -48.152 45.600 1.00 58.44 83 PRO A N 1
ATOM 645 C CA . PRO A 1 83 ? 11.299 -49.585 45.419 1.00 58.44 83 PRO A CA 1
ATOM 646 C C . PRO A 1 83 ? 12.350 -50.351 46.243 1.00 58.44 83 PRO A C 1
ATOM 648 O O . PRO A 1 83 ? 13.440 -49.820 46.483 1.00 58.44 83 PRO A O 1
ATOM 651 N N . ASP A 1 84 ? 11.962 -51.548 46.686 1.00 57.75 84 ASP A N 1
ATOM 652 C CA . ASP A 1 84 ? 12.723 -52.486 47.530 1.00 57.75 84 ASP A CA 1
ATOM 653 C C . ASP A 1 84 ? 14.015 -53.020 46.884 1.00 57.75 84 ASP A C 1
ATOM 655 O O . ASP A 1 84 ? 14.039 -53.200 45.642 1.00 57.75 84 ASP A O 1
#

Sequence (84 aa):
EPKATIGFAGRRVVEQTLHEKLPDGFQTAEYLLQHGFVDAIVPRTQLKKTLAQLIRLHQPVPTASPLPVSQLPTVRSFSAVRPD

Secondary structure (DSSP, 8-state):
-TT-B--SS-HHHHHHHH-SPPPTTTTBHHHHHHTTS-S----HHHHHHHHHHHHHHTPPP--PPPPPGGGS------------

Radius of gyration: 27.94 Å; Cα contacts (8 Å, |Δi|>4): 44; chains: 1; bounding box: 33×61×68 Å